Protein AF-A0A3N1H453-F1 (afdb_monomer_lite)

Structure (mmCIF, N/CA/C/O backbone):
data_AF-A0A3N1H453-F1
#
_entry.id   AF-A0A3N1H453-F1
#
loop_
_atom_site.group_PDB
_atom_site.id
_atom_site.type_symbol
_atom_site.label_atom_id
_atom_site.label_alt_id
_atom_site.label_comp_id
_atom_site.label_asym_id
_atom_site.label_entity_id
_atom_site.label_seq_id
_atom_site.pdbx_PDB_ins_code
_atom_site.Cartn_x
_atom_site.Cartn_y
_atom_site.Cartn_z
_atom_site.occupancy
_atom_site.B_iso_or_equiv
_at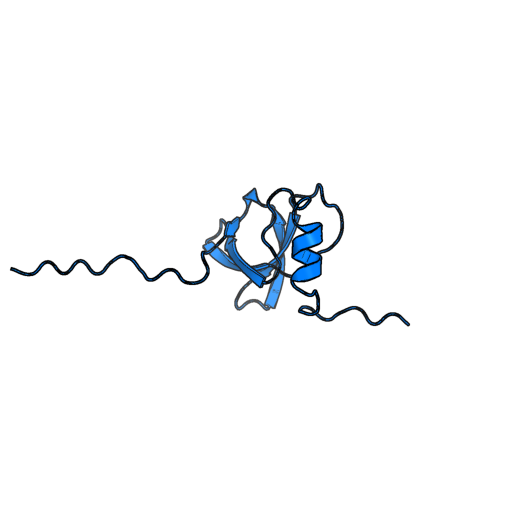om_site.auth_seq_id
_atom_site.auth_comp_id
_atom_site.auth_asym_id
_atom_site.auth_atom_id
_atom_site.pdbx_PDB_model_num
ATOM 1 N N . MET A 1 1 ? 21.357 18.336 -12.314 1.00 33.69 1 MET A N 1
ATOM 2 C CA . MET A 1 1 ? 20.423 18.255 -11.170 1.00 33.69 1 MET A CA 1
ATOM 3 C C . MET A 1 1 ? 19.278 17.347 -11.585 1.00 33.69 1 MET A C 1
ATOM 5 O O . MET A 1 1 ? 18.542 17.718 -12.487 1.00 33.69 1 MET A O 1
ATOM 9 N N . SER A 1 2 ? 19.202 16.128 -11.043 1.00 39.72 2 SER A N 1
ATOM 10 C CA . SER A 1 2 ? 18.155 15.167 -11.417 1.00 39.72 2 SER A CA 1
ATOM 11 C C . SER A 1 2 ? 16.896 15.491 -10.617 1.00 39.72 2 SER A C 1
ATOM 13 O O . SER A 1 2 ? 16.895 15.356 -9.392 1.00 39.72 2 SER A O 1
ATOM 15 N N . ALA A 1 3 ? 15.869 16.016 -11.286 1.00 42.06 3 ALA A N 1
ATOM 16 C CA . ALA A 1 3 ? 14.586 16.301 -10.661 1.00 42.06 3 ALA A CA 1
ATOM 17 C C . ALA A 1 3 ? 13.987 14.979 -10.166 1.00 42.06 3 ALA A C 1
ATOM 19 O O . ALA A 1 3 ? 13.788 14.052 -10.950 1.00 42.06 3 ALA A O 1
ATOM 20 N N . ARG A 1 4 ? 13.745 14.873 -8.856 1.00 40.12 4 ARG A N 1
ATOM 21 C CA . ARG A 1 4 ? 13.049 13.714 -8.294 1.00 40.12 4 ARG A CA 1
ATOM 22 C C . ARG A 1 4 ? 11.641 13.680 -8.901 1.00 40.12 4 ARG A C 1
ATOM 24 O O . ARG A 1 4 ? 10.964 14.710 -8.842 1.00 40.12 4 ARG A O 1
ATOM 31 N N . PRO A 1 5 ? 11.200 12.557 -9.488 1.00 45.34 5 PRO A N 1
ATOM 32 C CA . PRO A 1 5 ? 9.849 12.457 -10.010 1.00 45.34 5 PRO A CA 1
ATOM 33 C C . PRO A 1 5 ? 8.856 12.682 -8.862 1.00 45.34 5 PRO A C 1
ATOM 35 O O . PRO A 1 5 ? 9.022 12.137 -7.770 1.00 45.34 5 PRO A O 1
ATOM 38 N N . GLY A 1 6 ? 7.850 13.531 -9.089 1.00 41.94 6 GLY A N 1
ATOM 39 C CA . GLY A 1 6 ? 6.782 13.754 -8.117 1.00 41.94 6 GLY A CA 1
ATOM 40 C C . GLY A 1 6 ? 6.021 12.456 -7.811 1.00 41.94 6 GLY A C 1
ATOM 41 O O . GLY A 1 6 ? 6.079 11.503 -8.598 1.00 41.94 6 GLY A O 1
ATOM 42 N N . PRO A 1 7 ? 5.291 12.393 -6.685 1.00 43.97 7 PRO A N 1
ATOM 43 C CA . PRO A 1 7 ? 4.471 11.238 -6.343 1.00 43.97 7 PRO A CA 1
ATOM 44 C C . PRO A 1 7 ? 3.368 11.068 -7.401 1.00 43.97 7 PRO A C 1
ATOM 46 O O . PRO A 1 7 ? 2.356 11.757 -7.371 1.00 43.97 7 PRO A O 1
ATOM 49 N N . GLY A 1 8 ? 3.611 10.204 -8.389 1.00 49.91 8 GLY A N 1
ATOM 50 C CA . GLY A 1 8 ? 2.757 10.031 -9.573 1.00 49.91 8 GLY A CA 1
ATOM 51 C C . GLY A 1 8 ? 3.513 9.871 -10.897 1.00 49.91 8 GLY A C 1
ATOM 52 O O . GLY A 1 8 ? 2.899 9.546 -11.906 1.00 49.91 8 GLY A O 1
ATOM 53 N N . VAL A 1 9 ? 4.837 10.055 -10.914 1.00 50.22 9 VAL A N 1
ATOM 54 C CA . VAL A 1 9 ? 5.647 10.051 -12.148 1.00 50.22 9 VAL A CA 1
ATOM 55 C C . VAL A 1 9 ? 6.465 8.761 -12.287 1.00 50.22 9 VAL A C 1
ATOM 57 O O . VAL A 1 9 ? 7.609 8.773 -12.725 1.00 50.22 9 VAL A O 1
ATOM 60 N N . TYR A 1 10 ? 5.882 7.620 -11.918 1.00 59.28 10 TYR A N 1
ATOM 61 C CA . TYR A 1 10 ? 6.410 6.334 -12.367 1.00 59.28 10 TYR A CA 1
ATOM 62 C C . TYR A 1 10 ? 5.472 5.780 -13.427 1.00 59.28 10 TYR A C 1
ATOM 64 O O . TYR A 1 10 ? 4.327 5.456 -13.104 1.00 59.28 10 TYR A O 1
ATOM 72 N N . PRO A 1 11 ? 5.909 5.696 -14.696 1.00 64.12 11 PRO A N 1
ATOM 73 C CA . PRO A 1 11 ? 5.068 5.144 -15.739 1.00 64.12 11 PRO A CA 1
ATOM 74 C C . PRO A 1 11 ? 4.725 3.699 -15.377 1.00 64.12 11 PRO A C 1
ATOM 76 O O . PRO A 1 11 ? 5.583 2.939 -14.929 1.00 64.12 11 PRO A O 1
ATOM 79 N N . SER A 1 12 ? 3.475 3.302 -15.613 1.00 65.31 12 SER A N 1
ATOM 80 C CA . SER A 1 12 ? 2.992 1.931 -15.397 1.00 65.31 12 SER A CA 1
ATOM 81 C C . SER A 1 12 ? 3.906 0.869 -16.022 1.00 65.31 12 SER A C 1
ATOM 83 O O . SER A 1 12 ? 4.020 -0.228 -15.485 1.00 65.31 12 SER A O 1
ATOM 85 N N . ARG A 1 13 ? 4.608 1.213 -17.112 1.00 69.69 13 ARG A N 1
ATOM 86 C CA . ARG A 1 13 ? 5.639 0.381 -17.754 1.00 69.69 13 ARG A CA 1
ATOM 87 C C . ARG A 1 13 ? 6.794 0.012 -16.827 1.00 69.69 13 ARG A C 1
ATOM 89 O O . ARG A 1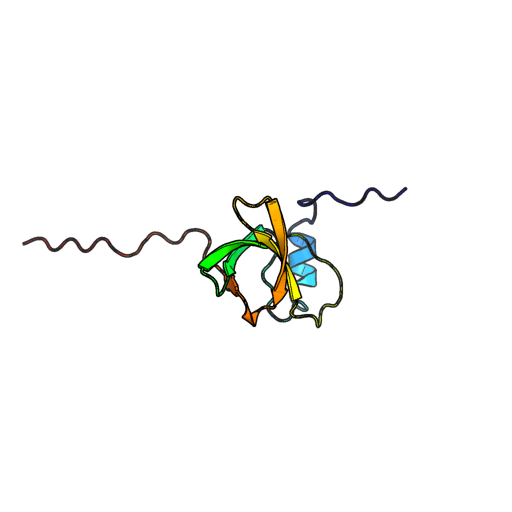 13 ? 7.131 -1.161 -16.756 1.00 69.69 13 ARG A O 1
ATOM 96 N N . TRP A 1 14 ? 7.335 0.972 -16.079 1.00 70.56 14 TRP A N 1
ATOM 97 C CA . TRP A 1 14 ? 8.423 0.705 -15.139 1.00 70.56 14 TRP A CA 1
ATOM 98 C C . TRP A 1 14 ? 7.964 -0.276 -14.058 1.00 70.56 14 TRP A C 1
ATOM 100 O O . TRP A 1 14 ? 8.602 -1.295 -13.819 1.00 70.56 14 TRP A O 1
ATOM 110 N N . TRP A 1 15 ? 6.783 -0.044 -13.478 1.00 71.06 15 TRP A N 1
ATOM 111 C CA . TRP A 1 15 ? 6.219 -0.984 -12.514 1.00 71.06 15 TRP A CA 1
ATOM 112 C C . TRP A 1 15 ? 5.962 -2.355 -13.132 1.00 71.06 15 TRP A C 1
ATOM 114 O O . TRP A 1 15 ? 6.345 -3.341 -12.531 1.00 71.06 15 TRP A O 1
ATOM 124 N N . ASN A 1 16 ? 5.421 -2.455 -14.347 1.00 70.88 16 ASN A N 1
ATOM 125 C CA . ASN A 1 16 ? 5.223 -3.747 -15.017 1.00 70.88 16 ASN A CA 1
ATOM 126 C C . ASN A 1 16 ? 6.528 -4.540 -15.218 1.00 70.88 16 ASN A C 1
ATOM 128 O O . ASN A 1 16 ? 6.510 -5.767 -15.137 1.00 70.88 16 ASN A O 1
ATOM 132 N N . GLU A 1 17 ? 7.645 -3.856 -15.468 1.00 70.44 17 GLU A N 1
ATOM 133 C CA . GLU A 1 17 ? 8.966 -4.472 -15.636 1.00 70.44 17 GLU A CA 1
ATOM 134 C C . GLU A 1 17 ? 9.595 -4.885 -14.292 1.00 70.44 17 GLU A C 1
ATOM 136 O O . GLU A 1 17 ? 10.329 -5.873 -14.229 1.00 70.44 17 GLU A O 1
ATOM 141 N N . HIS A 1 18 ? 9.258 -4.183 -13.204 1.00 67.25 18 HIS A N 1
ATOM 142 C CA . HIS A 1 18 ? 9.883 -4.340 -11.887 1.00 67.25 18 HIS A CA 1
ATOM 143 C C . HIS A 1 18 ? 8.981 -4.972 -10.797 1.00 67.25 18 HIS A C 1
ATOM 145 O O . HIS A 1 18 ? 9.466 -5.293 -9.712 1.00 67.25 18 HIS A O 1
ATOM 151 N N . ASP A 1 19 ? 7.701 -5.243 -11.082 1.00 65.50 19 ASP A N 1
ATOM 152 C CA . ASP A 1 19 ? 6.704 -5.791 -10.135 1.00 65.50 19 ASP A CA 1
ATOM 153 C C . ASP A 1 19 ? 7.036 -7.210 -9.649 1.00 65.50 19 ASP A C 1
ATOM 155 O O . ASP A 1 19 ? 6.660 -7.625 -8.558 1.00 65.50 19 ASP A O 1
ATOM 159 N N . ARG A 1 20 ? 7.792 -7.978 -10.443 1.00 57.59 20 ARG A N 1
ATOM 160 C CA . ARG A 1 20 ? 8.116 -9.384 -10.132 1.00 57.59 20 ARG A CA 1
ATOM 161 C C . ARG A 1 20 ? 8.980 -9.554 -8.878 1.00 57.59 20 ARG A C 1
ATOM 163 O O . ARG A 1 20 ? 9.105 -10.664 -8.373 1.00 57.59 20 ARG A O 1
ATOM 170 N N . GLY A 1 21 ? 9.577 -8.472 -8.383 1.00 59.25 21 GLY A N 1
ATOM 171 C CA . GLY A 1 21 ? 10.400 -8.450 -7.182 1.00 59.25 21 GLY A CA 1
ATOM 172 C C . GLY A 1 21 ? 9.800 -7.583 -6.089 1.00 59.25 21 GLY A C 1
ATOM 173 O O . GLY A 1 21 ? 10.525 -6.796 -5.509 1.00 59.25 21 GLY A O 1
ATOM 174 N N . THR A 1 22 ? 8.496 -7.623 -5.831 1.00 65.31 22 THR A N 1
ATOM 175 C CA . THR A 1 22 ? 7.903 -6.801 -4.763 1.00 65.31 22 THR A CA 1
ATOM 176 C C . THR A 1 22 ? 7.517 -7.597 -3.524 1.00 65.31 22 THR A C 1
ATOM 178 O O . THR A 1 22 ? 7.043 -6.981 -2.582 1.00 65.31 22 THR A O 1
ATOM 181 N N . ASN A 1 23 ? 7.730 -8.920 -3.474 1.00 76.00 23 ASN A N 1
ATOM 182 C CA . ASN A 1 23 ? 7.255 -9.797 -2.388 1.00 76.00 23 ASN A CA 1
ATOM 183 C C . ASN A 1 23 ? 5.754 -9.620 -2.078 1.00 76.00 23 ASN A C 1
ATOM 185 O O . ASN A 1 23 ? 5.331 -9.690 -0.925 1.00 76.00 23 ASN A O 1
ATOM 189 N N . GLY A 1 24 ? 4.952 -9.369 -3.117 1.00 79.62 24 GLY A N 1
ATOM 190 C CA . GLY A 1 24 ? 3.511 -9.157 -2.989 1.00 79.62 24 GLY A CA 1
ATOM 191 C C . GLY A 1 24 ? 3.133 -7.794 -2.410 1.00 79.62 24 GLY A C 1
ATOM 192 O O . GLY A 1 24 ? 2.024 -7.644 -1.904 1.00 79.62 24 GLY A O 1
ATOM 193 N N . ARG A 1 25 ? 4.037 -6.802 -2.434 1.00 86.56 25 ARG A N 1
ATOM 194 C CA . ARG A 1 25 ? 3.666 -5.423 -2.095 1.00 86.56 25 ARG A CA 1
ATOM 195 C C . ARG A 1 25 ? 2.683 -4.883 -3.141 1.00 86.56 25 ARG A C 1
ATOM 197 O O . ARG A 1 25 ? 2.960 -5.020 -4.334 1.00 86.56 25 ARG A O 1
ATOM 204 N N . PRO A 1 26 ? 1.595 -4.214 -2.724 1.00 87.88 26 PRO A N 1
ATOM 205 C CA . PRO A 1 26 ? 0.671 -3.601 -3.663 1.00 87.88 26 PRO A CA 1
ATOM 206 C C . PRO A 1 26 ? 1.361 -2.499 -4.465 1.00 87.88 26 PRO A C 1
ATOM 208 O O . PRO A 1 26 ? 2.254 -1.806 -3.964 1.00 87.88 26 PRO A O 1
ATOM 211 N N . ARG A 1 27 ? 0.933 -2.299 -5.710 1.00 86.50 27 ARG A N 1
ATOM 212 C CA . ARG A 1 27 ? 1.478 -1.246 -6.576 1.00 86.50 27 ARG A CA 1
ATOM 213 C C . ARG A 1 27 ? 1.159 0.153 -6.028 1.00 86.50 27 ARG A C 1
ATOM 215 O O . ARG A 1 27 ? 0.132 0.340 -5.370 1.00 86.50 27 ARG A O 1
ATOM 222 N N . PRO A 1 28 ? 1.984 1.174 -6.318 1.00 88.38 28 PRO A N 1
ATOM 223 C CA . PRO A 1 28 ? 1.611 2.550 -6.013 1.00 88.38 28 PRO A CA 1
ATOM 224 C C . PRO A 1 28 ? 0.265 2.925 -6.634 1.00 88.38 28 PRO A C 1
ATOM 226 O O . PRO A 1 28 ? -0.035 2.555 -7.768 1.00 88.38 28 PRO A O 1
ATOM 229 N N . GLY A 1 29 ? -0.542 3.667 -5.883 1.00 88.25 29 GLY A N 1
ATOM 230 C CA . GLY A 1 29 ? -1.921 3.992 -6.243 1.00 88.25 29 GLY A CA 1
ATOM 231 C C . GLY A 1 29 ? -2.948 2.947 -5.800 1.00 88.25 29 GLY A C 1
ATOM 232 O O . GLY A 1 29 ? -4.132 3.277 -5.735 1.00 88.25 29 GLY A O 1
ATOM 233 N N . THR A 1 30 ? -2.532 1.732 -5.423 1.00 90.31 30 THR A N 1
ATOM 234 C CA . THR A 1 30 ? -3.456 0.724 -4.891 1.00 90.31 30 THR A CA 1
ATOM 235 C C . THR A 1 30 ? -4.098 1.208 -3.593 1.00 90.31 30 THR A C 1
ATOM 237 O O . THR A 1 30 ? -3.446 1.771 -2.707 1.00 90.31 30 THR A O 1
ATOM 240 N N . ARG A 1 31 ? -5.408 0.981 -3.482 1.00 94.69 31 ARG A N 1
ATOM 241 C CA . ARG A 1 31 ? -6.195 1.239 -2.277 1.00 94.69 31 ARG A CA 1
ATOM 242 C C . ARG A 1 31 ? -6.083 0.057 -1.331 1.00 94.69 31 ARG A C 1
ATOM 244 O O . ARG A 1 31 ? -6.236 -1.083 -1.751 1.00 94.69 31 ARG A O 1
ATOM 251 N N . VAL A 1 32 ? -5.846 0.334 -0.056 1.00 95.06 32 VAL A N 1
ATOM 252 C CA . VAL A 1 32 ? -5.665 -0.704 0.963 1.00 95.06 32 VAL A CA 1
ATOM 253 C C . VAL A 1 32 ? -6.503 -0.434 2.207 1.00 95.06 32 VAL A C 1
ATOM 255 O O . VAL A 1 32 ? -6.784 0.719 2.550 1.00 95.06 32 VAL A O 1
ATOM 258 N N . LEU A 1 33 ? -6.888 -1.513 2.883 1.00 96.25 33 LEU A N 1
ATOM 259 C CA . LEU A 1 33 ? -7.457 -1.518 4.227 1.00 96.25 33 LEU A CA 1
ATOM 260 C C . LEU A 1 33 ? -6.398 -2.027 5.207 1.00 96.25 33 LEU A C 1
ATOM 262 O O . LEU A 1 33 ? -5.845 -3.103 5.002 1.00 96.25 33 LEU A O 1
ATOM 266 N N . MET A 1 34 ? -6.112 -1.253 6.247 1.00 95.50 34 MET A N 1
ATOM 267 C CA . MET A 1 34 ? -5.198 -1.604 7.335 1.00 95.50 34 MET A CA 1
ATOM 268 C C . MET A 1 34 ? -5.924 -2.460 8.380 1.00 95.50 34 MET A C 1
ATOM 270 O O . MET A 1 34 ? -7.144 -2.365 8.524 1.00 95.50 34 MET A O 1
ATOM 274 N N . ARG A 1 35 ? -5.183 -3.249 9.168 1.00 94.56 35 ARG A N 1
ATOM 275 C CA . ARG A 1 35 ? -5.747 -4.085 10.253 1.00 94.56 35 ARG A CA 1
ATOM 276 C C . ARG A 1 35 ? -6.577 -3.321 11.288 1.00 94.56 35 ARG A C 1
ATOM 278 O O . ARG A 1 35 ? -7.496 -3.887 11.865 1.00 94.56 35 ARG A O 1
ATOM 285 N N . ASP A 1 36 ? -6.262 -2.052 11.521 1.00 92.81 36 ASP A N 1
ATOM 286 C CA . ASP A 1 36 ? -6.998 -1.182 12.446 1.00 92.81 36 ASP A CA 1
ATOM 287 C C . ASP A 1 36 ? -8.264 -0.552 11.828 1.00 92.81 36 ASP A C 1
ATOM 289 O O . ASP A 1 36 ? -8.901 0.304 12.440 1.00 92.81 36 ASP A O 1
ATOM 293 N N . GLY A 1 37 ? -8.631 -0.956 10.608 1.00 94.06 37 GLY A N 1
ATOM 294 C CA . GLY A 1 37 ? -9.809 -0.473 9.892 1.00 94.06 37 GLY A CA 1
ATOM 295 C C . GLY A 1 37 ? -9.592 0.828 9.118 1.00 94.06 37 GLY A C 1
ATOM 296 O O . GLY A 1 37 ? -10.497 1.271 8.402 1.00 94.06 37 GLY A O 1
ATOM 297 N N . ARG A 1 38 ? -8.408 1.451 9.202 1.00 95.81 38 ARG A N 1
ATOM 298 C CA . ARG A 1 38 ? -8.099 2.650 8.414 1.00 95.81 38 ARG A CA 1
ATOM 299 C C . ARG A 1 38 ? -7.862 2.300 6.950 1.00 95.81 38 ARG A C 1
ATOM 301 O O . ARG A 1 38 ? -7.390 1.222 6.602 1.00 95.81 38 ARG A O 1
ATOM 308 N N . ARG A 1 39 ? -8.178 3.248 6.071 1.00 96.69 39 ARG A N 1
ATOM 309 C CA . ARG A 1 39 ? -7.947 3.134 4.627 1.00 96.69 39 ARG A CA 1
ATOM 310 C C . ARG A 1 39 ? -6.799 4.037 4.204 1.00 96.69 39 ARG A C 1
ATOM 312 O O . ARG A 1 39 ? -6.546 5.067 4.832 1.00 96.69 39 ARG A O 1
ATOM 319 N N . GLY A 1 40 ? -6.129 3.654 3.127 1.00 95.88 40 GLY A N 1
ATOM 320 C CA . GLY A 1 40 ? -5.067 4.466 2.559 1.00 95.88 40 GLY A CA 1
ATOM 321 C C . GLY A 1 40 ? -4.745 4.129 1.113 1.00 95.88 40 GLY A C 1
ATOM 322 O O . GLY A 1 40 ? -5.303 3.199 0.523 1.00 95.88 40 GLY A O 1
ATOM 323 N N . THR A 1 41 ? -3.830 4.913 0.555 1.00 95.75 41 THR A N 1
ATOM 324 C CA . THR A 1 41 ? -3.279 4.722 -0.788 1.00 95.75 41 THR A CA 1
ATOM 325 C C . THR A 1 41 ? -1.801 4.398 -0.680 1.00 95.75 41 THR A C 1
ATOM 327 O O . THR A 1 41 ? -1.055 5.108 -0.003 1.00 95.75 41 THR A O 1
ATOM 330 N N . VAL A 1 42 ? -1.364 3.348 -1.369 1.00 91.94 42 VAL A N 1
ATOM 331 C CA . VAL A 1 42 ? 0.056 3.013 -1.454 1.00 91.94 42 VAL A CA 1
ATOM 332 C C . VAL A 1 42 ? 0.798 4.115 -2.204 1.00 91.94 42 VAL A C 1
ATOM 334 O O . VAL A 1 42 ? 0.447 4.464 -3.333 1.00 91.94 42 VAL A O 1
ATOM 337 N N . LEU A 1 43 ? 1.809 4.691 -1.559 1.00 90.62 43 LEU A N 1
ATOM 338 C CA . LEU A 1 43 ? 2.653 5.719 -2.156 1.00 90.62 43 LEU A CA 1
ATOM 339 C C . LEU A 1 43 ? 3.742 5.077 -3.022 1.00 90.62 43 LEU A C 1
ATOM 341 O O . LEU A 1 43 ? 4.050 3.900 -2.845 1.00 90.62 43 LEU A O 1
ATOM 345 N N . PRO A 1 44 ? 4.358 5.829 -3.948 1.00 87.31 44 PRO A N 1
ATOM 346 C CA . PRO A 1 44 ? 5.535 5.350 -4.655 1.00 87.31 44 PRO A CA 1
ATOM 347 C C . PRO A 1 44 ? 6.642 4.919 -3.694 1.00 87.31 44 PRO A C 1
ATOM 349 O O . PRO A 1 44 ? 6.937 5.603 -2.714 1.00 87.31 44 PRO A O 1
ATOM 352 N N . TYR A 1 45 ? 7.267 3.790 -4.002 1.00 84.94 45 TYR A N 1
ATOM 353 C CA . TYR A 1 45 ? 8.425 3.270 -3.291 1.00 84.94 45 TYR A CA 1
ATOM 354 C C . TYR A 1 45 ? 9.417 2.691 -4.291 1.00 84.94 45 TYR A C 1
ATOM 356 O O . TYR A 1 45 ? 9.035 2.237 -5.360 1.00 84.94 45 TYR A O 1
ATOM 364 N N . GLU A 1 46 ? 10.696 2.690 -3.943 1.00 76.62 46 GLU A N 1
ATOM 365 C CA . GLU A 1 46 ? 11.746 2.071 -4.747 1.00 76.62 46 GLU A CA 1
ATOM 366 C C . GLU A 1 46 ? 12.733 1.348 -3.839 1.00 76.62 46 GLU A C 1
ATOM 368 O O . GLU A 1 46 ? 12.867 1.657 -2.652 1.00 76.62 46 GLU A O 1
ATOM 373 N N . GLY A 1 47 ? 13.457 0.395 -4.419 1.00 71.19 47 GLY A N 1
ATOM 374 C CA . GLY A 1 47 ? 14.509 -0.324 -3.720 1.00 71.19 47 GLY A CA 1
ATOM 375 C C . GLY A 1 47 ? 14.005 -1.483 -2.860 1.00 71.19 47 GLY A C 1
ATOM 376 O O . GLY A 1 47 ? 12.806 -1.748 -2.736 1.00 71.19 47 GLY A O 1
ATOM 377 N N . CYS A 1 48 ? 14.986 -2.223 -2.332 1.00 69.94 48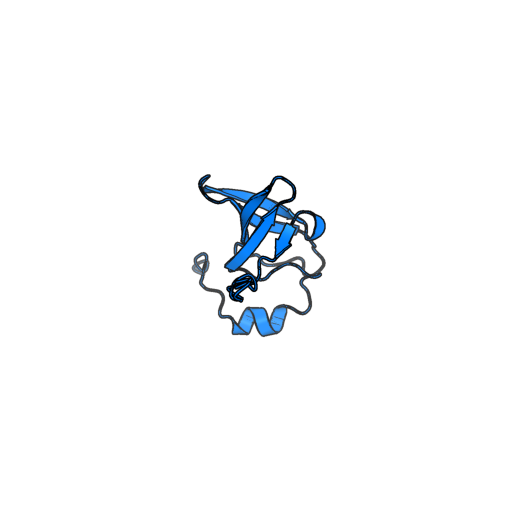 CYS A N 1
ATOM 378 C CA . CYS A 1 48 ? 14.842 -3.491 -1.616 1.00 69.94 48 CYS A CA 1
ATOM 379 C C . CYS A 1 48 ? 13.674 -4.337 -2.143 1.00 69.94 48 CYS A C 1
ATOM 381 O O . CYS A 1 48 ? 12.626 -4.468 -1.518 1.00 69.94 48 CYS A O 1
ATOM 383 N N . TRP A 1 49 ? 13.867 -4.917 -3.323 1.00 72.44 49 TRP A N 1
ATOM 384 C CA . TRP A 1 49 ? 12.900 -5.792 -3.990 1.00 72.44 49 TRP A CA 1
ATOM 385 C C . TRP A 1 49 ? 12.496 -7.005 -3.120 1.00 72.44 49 TRP A C 1
ATOM 387 O O . TRP A 1 49 ? 11.386 -7.518 -3.174 1.00 72.44 49 TRP A O 1
ATOM 397 N N . LYS A 1 50 ? 13.359 -7.403 -2.183 1.00 75.81 50 LYS A N 1
ATOM 398 C CA . LYS A 1 50 ? 13.046 -8.437 -1.188 1.00 75.81 50 LYS A CA 1
ATOM 399 C C . LYS A 1 50 ? 12.340 -7.909 0.075 1.00 75.81 50 LYS A C 1
ATOM 401 O O . LYS A 1 50 ? 12.128 -8.671 1.012 1.00 75.81 50 LYS A O 1
ATOM 406 N N . SER A 1 51 ? 11.987 -6.628 0.141 1.00 83.75 51 SER A N 1
ATOM 407 C CA . SER A 1 51 ? 11.229 -6.057 1.259 1.00 83.75 51 SER A CA 1
ATOM 408 C C . SER A 1 51 ? 9.743 -6.375 1.127 1.00 83.75 51 SER A C 1
ATOM 410 O O . SER A 1 51 ? 9.201 -6.365 0.025 1.00 83.75 51 SER A O 1
ATOM 412 N N . CYS A 1 52 ? 9.075 -6.591 2.257 1.00 87.88 52 CYS A N 1
ATOM 413 C CA . CYS A 1 52 ? 7.617 -6.626 2.355 1.00 87.88 52 CYS A CA 1
ATOM 414 C C . CYS A 1 52 ? 7.024 -5.295 2.847 1.00 87.88 52 CYS A C 1
ATOM 416 O O . CYS A 1 52 ? 5.808 -5.192 2.965 1.00 87.88 52 CYS A O 1
ATOM 418 N N . THR A 1 53 ? 7.853 -4.281 3.122 1.00 91.19 53 THR A N 1
ATOM 419 C CA . THR A 1 53 ? 7.426 -2.994 3.693 1.00 91.19 53 THR A CA 1
ATOM 420 C C . THR A 1 53 ? 7.328 -1.899 2.629 1.00 91.19 53 THR A C 1
ATOM 422 O O . THR A 1 53 ? 8.182 -1.805 1.739 1.00 91.19 53 THR A O 1
ATOM 425 N N . PHE A 1 54 ? 6.296 -1.060 2.722 1.00 91.69 54 PHE A N 1
ATOM 426 C CA . PHE A 1 54 ? 5.999 0.037 1.797 1.00 91.69 54 PHE A CA 1
ATOM 427 C C . PHE A 1 54 ? 5.258 1.192 2.496 1.00 91.69 54 PHE A C 1
ATOM 429 O O . PHE A 1 54 ? 4.598 0.981 3.515 1.00 91.69 54 PHE A O 1
ATOM 436 N N . PRO A 1 55 ? 5.367 2.424 1.967 1.00 94.44 55 PRO A N 1
ATOM 437 C CA . PRO A 1 55 ? 4.658 3.587 2.479 1.00 94.44 55 PRO A CA 1
ATOM 438 C C . PRO A 1 55 ? 3.189 3.612 2.031 1.00 94.44 55 PRO A C 1
ATOM 440 O O . PRO A 1 55 ? 2.869 3.419 0.857 1.00 94.44 55 PRO A O 1
ATOM 443 N N . VAL A 1 56 ? 2.294 3.941 2.960 1.00 95.44 56 VAL A N 1
ATOM 444 C CA . VAL A 1 56 ? 0.860 4.143 2.718 1.00 95.44 56 VAL A CA 1
ATOM 445 C C . VAL A 1 56 ? 0.442 5.506 3.256 1.00 95.44 56 VAL A C 1
ATOM 447 O O . VAL A 1 56 ? 0.655 5.798 4.431 1.00 95.44 56 VAL A O 1
ATOM 450 N N . LEU A 1 57 ? -0.170 6.336 2.409 1.00 97.25 57 LEU A N 1
ATOM 451 C CA . LEU A 1 57 ? -0.824 7.577 2.821 1.00 97.25 57 LEU A CA 1
ATOM 452 C C . LEU A 1 57 ? -2.178 7.239 3.442 1.00 97.25 57 LEU A C 1
ATOM 454 O O . LEU A 1 57 ? -3.045 6.685 2.765 1.00 97.25 57 LEU A O 1
ATOM 458 N N . VAL A 1 58 ? -2.353 7.566 4.718 1.00 96.69 58 VAL A N 1
ATOM 459 C CA . VAL A 1 58 ? -3.594 7.318 5.454 1.00 96.69 58 VAL A CA 1
ATOM 460 C C . VAL A 1 58 ? -4.622 8.395 5.103 1.00 96.69 58 VAL A C 1
ATOM 462 O O . VAL A 1 58 ? -4.331 9.595 5.123 1.00 96.69 58 VAL A O 1
ATOM 465 N N . ASP A 1 59 ? -5.842 7.968 4.785 1.00 94.69 59 ASP A N 1
ATOM 466 C CA . ASP A 1 59 ? -6.921 8.884 4.425 1.00 94.69 59 ASP A CA 1
ATOM 467 C C . ASP A 1 59 ? -7.237 9.856 5.564 1.00 94.69 59 ASP A C 1
ATOM 469 O O . ASP A 1 59 ? -7.278 9.472 6.732 1.00 94.69 59 ASP A O 1
ATOM 473 N N . ARG A 1 60 ? -7.558 11.106 5.207 1.00 93.94 60 ARG A N 1
ATOM 474 C CA . ARG A 1 60 ? -8.027 12.1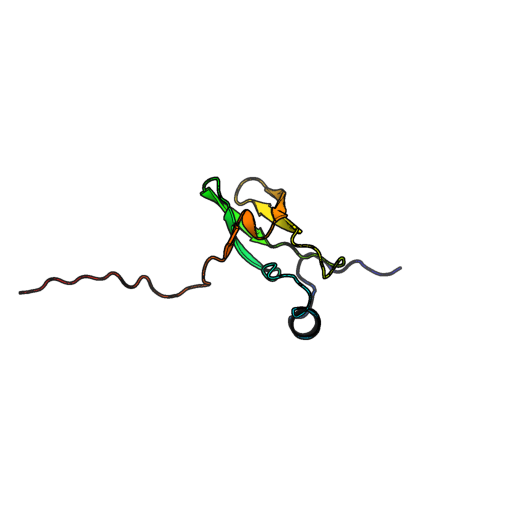66 6.124 1.00 93.94 60 ARG A CA 1
ATOM 475 C C . ARG A 1 60 ? -7.039 12.596 7.215 1.00 93.94 60 ARG A C 1
ATOM 477 O O . ARG A 1 60 ? -7.361 13.506 7.969 1.00 93.94 60 ARG A O 1
ATOM 484 N N . THR A 1 61 ? -5.846 12.009 7.280 1.00 93.56 61 THR A N 1
ATOM 485 C CA . THR A 1 61 ? -4.801 12.422 8.232 1.00 93.56 61 THR A CA 1
ATOM 486 C C . THR A 1 61 ? -3.657 13.174 7.560 1.00 93.56 61 THR A C 1
ATOM 488 O O . THR A 1 61 ? -2.946 13.919 8.226 1.00 93.56 61 THR A O 1
ATOM 491 N N . GLY A 1 62 ? -3.438 12.958 6.255 1.00 88.69 62 GLY A N 1
ATOM 492 C CA . GLY A 1 62 ? -2.258 13.469 5.548 1.00 88.69 62 GLY A CA 1
ATOM 493 C C . GLY A 1 62 ? -0.942 12.812 5.991 1.00 88.69 62 GLY 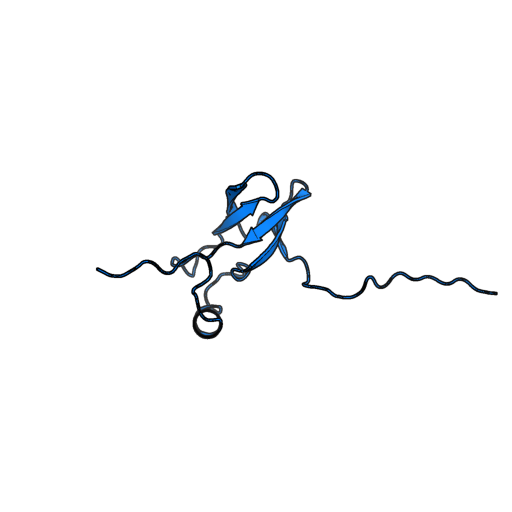A C 1
ATOM 494 O O . GLY A 1 62 ? 0.127 13.223 5.547 1.00 88.69 62 GLY A O 1
ATOM 495 N N . GLN A 1 63 ? -1.001 11.796 6.856 1.00 95.00 63 GLN A N 1
ATOM 496 C CA . GLN A 1 63 ? 0.165 11.094 7.383 1.00 95.00 63 GLN A CA 1
ATOM 497 C C . GLN A 1 63 ? 0.490 9.869 6.531 1.00 95.00 63 GLN A C 1
ATOM 499 O O . GLN A 1 63 ? -0.410 9.172 6.060 1.00 95.00 63 GLN A O 1
ATOM 504 N N . SER A 1 64 ? 1.780 9.569 6.386 1.00 95.56 64 SER A N 1
ATOM 505 C CA . SER A 1 64 ? 2.244 8.320 5.779 1.00 95.56 64 SER A CA 1
ATOM 506 C C . SER A 1 64 ? 2.763 7.357 6.845 1.00 95.56 64 SER A C 1
ATOM 508 O O . SER A 1 64 ? 3.416 7.775 7.800 1.00 95.56 64 SER A O 1
ATOM 510 N N . LEU A 1 65 ? 2.454 6.071 6.686 1.00 95.88 65 LEU A N 1
ATOM 511 C CA . LEU A 1 65 ? 2.930 4.989 7.546 1.00 95.88 65 LEU A CA 1
ATOM 512 C C . LEU A 1 65 ? 3.694 3.960 6.720 1.00 95.88 65 LEU A C 1
ATOM 514 O O . LEU A 1 65 ? 3.315 3.669 5.587 1.00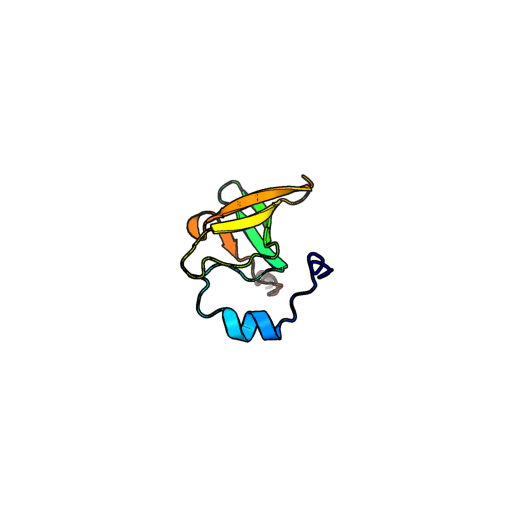 95.88 65 LEU A O 1
ATOM 518 N N . MET A 1 66 ? 4.743 3.385 7.304 1.00 95.19 66 MET A N 1
ATOM 519 C CA . MET A 1 66 ? 5.424 2.219 6.741 1.00 95.19 66 MET A CA 1
ATOM 520 C C . MET A 1 66 ? 4.705 0.962 7.218 1.00 95.19 66 MET A C 1
ATOM 522 O O . MET A 1 66 ? 4.670 0.698 8.418 1.00 95.19 66 MET A O 1
ATOM 526 N N . LEU A 1 67 ? 4.134 0.205 6.286 1.00 94.38 67 LEU A N 1
ATOM 527 C CA . LEU A 1 67 ? 3.353 -0.999 6.565 1.00 94.38 67 LEU A CA 1
ATOM 528 C C . LEU A 1 67 ? 3.941 -2.193 5.827 1.00 94.38 67 LEU A C 1
ATOM 530 O O . LEU A 1 67 ? 4.533 -2.031 4.759 1.00 94.38 67 LEU A O 1
ATOM 534 N N . SER A 1 68 ? 3.787 -3.386 6.395 1.00 93.56 68 SER A N 1
ATOM 535 C CA . SER A 1 68 ? 4.117 -4.634 5.715 1.00 93.56 68 SER A CA 1
ATOM 536 C C . SER A 1 68 ? 2.931 -5.158 4.905 1.00 93.56 68 SER A C 1
ATOM 538 O O . SER A 1 68 ? 1.778 -4.805 5.158 1.00 93.56 68 SER A O 1
ATOM 540 N N . THR A 1 69 ? 3.189 -6.084 3.981 1.00 91.75 69 THR A N 1
ATOM 541 C CA . THR A 1 69 ? 2.128 -6.817 3.266 1.00 91.75 69 THR A CA 1
ATOM 542 C C . THR A 1 69 ? 1.157 -7.527 4.205 1.00 91.75 69 THR A C 1
ATOM 544 O O . THR A 1 69 ? 0.000 -7.712 3.853 1.00 91.75 69 THR A O 1
ATOM 547 N N . SER A 1 70 ? 1.594 -7.893 5.414 1.00 93.44 70 SER A N 1
ATOM 548 C CA . SER A 1 70 ? 0.739 -8.558 6.397 1.00 93.44 70 SER A CA 1
ATOM 549 C C . SER A 1 70 ? -0.214 -7.601 7.125 1.00 93.44 70 SER A C 1
ATOM 551 O O . SER A 1 70 ? -1.207 -8.054 7.695 1.00 93.44 70 SER A O 1
ATOM 553 N N . ASP A 1 71 ? 0.057 -6.293 7.097 1.00 93.88 71 ASP A N 1
ATOM 554 C CA . ASP A 1 71 ? -0.723 -5.267 7.802 1.00 93.88 71 ASP A CA 1
ATOM 555 C C . ASP A 1 71 ? -1.908 -4.745 6.991 1.00 93.88 71 ASP A C 1
ATOM 557 O O . ASP A 1 71 ? -2.728 -3.986 7.520 1.00 93.88 71 ASP A O 1
ATOM 561 N N . VAL A 1 72 ? -1.995 -5.124 5.713 1.00 94.25 72 VAL A N 1
ATOM 562 C CA . VAL A 1 72 ? -2.979 -4.574 4.789 1.00 94.25 72 VAL A CA 1
ATOM 563 C C . VAL A 1 72 ? -3.677 -5.635 3.950 1.00 94.25 72 VAL A C 1
ATOM 565 O O . VAL A 1 72 ? -3.184 -6.737 3.739 1.00 94.25 72 VAL A O 1
ATOM 568 N N . THR A 1 73 ? -4.834 -5.265 3.419 1.00 94.25 73 THR A N 1
ATOM 569 C CA . THR A 1 73 ? -5.542 -5.993 2.365 1.00 94.25 73 THR A CA 1
ATOM 570 C C . THR A 1 73 ? -5.805 -5.043 1.205 1.00 94.25 73 THR A C 1
ATOM 572 O O . THR A 1 73 ? -6.240 -3.909 1.422 1.00 94.25 73 THR A O 1
ATOM 575 N N . GLU A 1 74 ? -5.532 -5.482 -0.024 1.00 92.44 74 GLU A N 1
ATOM 576 C CA . GLU A 1 74 ? -5.855 -4.707 -1.223 1.00 92.44 74 GLU A CA 1
ATOM 577 C C . GLU A 1 74 ? -7.372 -4.607 -1.398 1.00 92.44 74 GLU A C 1
ATOM 579 O O . GLU A 1 74 ? -8.096 -5.600 -1.355 1.00 92.44 74 GLU A O 1
ATOM 584 N N . LEU A 1 75 ? -7.862 -3.387 -1.596 1.00 89.88 75 LEU A N 1
ATOM 585 C CA . LEU A 1 75 ? -9.253 -3.131 -1.927 1.00 89.88 75 LEU A CA 1
ATOM 586 C C . LEU A 1 75 ? -9.391 -3.194 -3.447 1.00 89.88 75 LEU A C 1
ATOM 588 O O . LEU A 1 75 ? -8.771 -2.402 -4.161 1.00 89.88 75 LEU A O 1
ATOM 592 N N . ALA A 1 76 ? -10.213 -4.123 -3.940 1.00 75.38 76 ALA A N 1
ATOM 593 C CA . ALA A 1 76 ? -10.515 -4.225 -5.362 1.00 75.38 76 ALA A CA 1
ATOM 594 C C . ALA A 1 76 ? -10.969 -2.861 -5.901 1.00 75.38 76 ALA A C 1
ATOM 596 O O . ALA A 1 76 ? -11.836 -2.195 -5.325 1.00 75.38 76 ALA A O 1
ATOM 597 N N . THR A 1 77 ? -10.375 -2.430 -7.012 1.00 59.59 77 THR A N 1
ATOM 598 C CA . THR A 1 77 ? -10.781 -1.188 -7.671 1.00 59.59 77 THR A CA 1
ATOM 599 C C . THR A 1 77 ? -12.092 -1.459 -8.408 1.00 59.59 77 THR A C 1
ATOM 601 O O . THR A 1 77 ? -12.079 -1.925 -9.537 1.00 59.59 77 THR A O 1
ATOM 604 N N . GLY A 1 78 ? -13.225 -1.237 -7.737 1.00 45.91 78 GLY A N 1
ATOM 605 C CA . GLY A 1 78 ? -14.553 -1.203 -8.353 1.00 45.91 78 GLY A CA 1
ATOM 606 C C . GLY A 1 78 ? -14.997 -2.491 -9.057 1.00 45.91 78 GLY A C 1
ATOM 607 O O . GLY A 1 78 ? -15.134 -2.514 -10.275 1.00 45.91 78 GLY A O 1
ATOM 608 N N . GLY A 1 79 ? -15.324 -3.528 -8.285 1.00 34.72 79 GLY A N 1
ATOM 609 C CA . GLY A 1 79 ? -16.345 -4.501 -8.679 1.00 34.72 79 GLY A CA 1
ATOM 610 C C . GLY A 1 79 ? -17.669 -4.090 -8.035 1.00 34.72 79 GLY A C 1
ATOM 611 O O . GLY A 1 79 ? -17.701 -3.855 -6.830 1.00 34.72 79 GLY A O 1
ATOM 612 N N . LYS A 1 80 ? -18.727 -3.939 -8.841 1.00 37.25 80 LYS A N 1
ATOM 613 C CA . LYS A 1 80 ? -20.125 -3.699 -8.427 1.00 37.25 80 LYS A CA 1
ATOM 614 C C . LYS A 1 80 ? -20.459 -4.452 -7.119 1.00 37.25 80 LYS A C 1
ATOM 616 O O . LYS A 1 80 ? -20.104 -5.627 -7.041 1.00 37.25 80 LYS A O 1
ATOM 621 N N . PRO A 1 81 ? -21.152 -3.851 -6.128 1.00 41.25 81 PRO A N 1
ATOM 622 C CA . PRO A 1 81 ? -21.665 -4.628 -5.006 1.00 41.25 81 PRO A CA 1
ATOM 623 C C . PRO A 1 81 ? -22.626 -5.682 -5.565 1.00 41.25 81 PRO A C 1
ATOM 625 O O . PRO A 1 81 ? -23.674 -5.353 -6.123 1.00 41.25 81 PRO A O 1
ATOM 628 N N . ALA A 1 82 ? -22.227 -6.948 -5.492 1.00 50.09 82 ALA A N 1
ATOM 629 C CA . ALA A 1 82 ? -23.091 -8.079 -5.777 1.00 50.09 82 ALA A CA 1
ATOM 630 C C . ALA A 1 82 ? -23.978 -8.318 -4.553 1.00 50.09 82 ALA A C 1
ATOM 632 O O . ALA A 1 82 ? -23.788 -9.291 -3.850 1.00 50.09 82 ALA A O 1
ATOM 633 N N . ASP A 1 83 ? -24.887 -7.384 -4.287 1.00 51.66 83 ASP A N 1
ATOM 634 C CA . ASP A 1 83 ? -26.005 -7.565 -3.363 1.00 51.66 83 ASP A CA 1
ATOM 635 C C . ASP A 1 83 ? -27.109 -6.582 -3.763 1.00 51.66 83 ASP A C 1
ATOM 637 O O . ASP A 1 83 ? -27.256 -5.490 -3.219 1.00 51.66 83 ASP A O 1
ATOM 641 N N . LEU A 1 84 ? -27.872 -6.972 -4.784 1.00 45.28 84 LEU A N 1
ATOM 642 C CA . LEU A 1 84 ? -29.287 -6.636 -4.830 1.00 45.28 84 LEU A CA 1
ATOM 643 C C . LEU A 1 84 ? -30.020 -7.977 -4.814 1.00 45.28 84 LEU A C 1
ATOM 645 O O . LEU A 1 84 ? -30.232 -8.607 -5.848 1.00 45.28 84 LEU A O 1
ATOM 649 N N . VAL A 1 85 ? -30.297 -8.454 -3.603 1.00 55.16 85 VAL A N 1
ATOM 650 C CA . VAL A 1 85 ? -31.364 -9.420 -3.366 1.00 55.16 85 VAL A CA 1
ATOM 651 C C . VAL A 1 85 ? -32.660 -8.661 -3.642 1.00 55.16 85 VAL A C 1
ATOM 653 O O . VAL A 1 85 ? -33.108 -7.889 -2.801 1.00 55.16 85 VAL A O 1
ATOM 656 N N . GLU A 1 86 ? -33.225 -8.823 -4.836 1.00 47.44 86 GLU A N 1
ATOM 657 C CA . GLU A 1 86 ? -34.663 -8.630 -5.016 1.00 47.44 86 GLU A CA 1
ATOM 658 C C . GLU A 1 86 ? -35.317 -9.994 -4.832 1.00 47.44 86 GLU A C 1
ATOM 660 O O . GLU A 1 86 ? -35.403 -10.811 -5.747 1.00 47.44 86 GLU A O 1
ATOM 665 N N . ASP A 1 87 ? -35.709 -10.244 -3.584 1.00 51.59 87 ASP A N 1
ATOM 666 C CA . ASP A 1 87 ? -36.864 -11.074 -3.286 1.00 51.59 87 ASP A CA 1
ATOM 667 C C . ASP A 1 87 ? -38.078 -10.373 -3.908 1.00 51.59 87 ASP A C 1
ATOM 669 O O . ASP A 1 87 ? -38.450 -9.269 -3.505 1.00 51.59 87 ASP A O 1
ATOM 673 N N . ALA A 1 88 ? -38.630 -10.969 -4.959 1.00 52.62 88 ALA A N 1
ATOM 674 C CA . ALA A 1 88 ? -39.885 -10.539 -5.543 1.00 52.62 88 ALA A CA 1
ATOM 675 C C . ALA A 1 88 ? -40.684 -11.771 -5.976 1.00 52.62 88 ALA A C 1
ATOM 677 O O . ALA A 1 88 ? -40.448 -12.306 -7.056 1.00 52.62 88 ALA A O 1
ATOM 678 N N . GLY A 1 89 ? -41.640 -12.146 -5.118 1.00 46.56 89 GLY A N 1
ATOM 679 C CA . GLY A 1 89 ? -42.965 -12.655 -5.504 1.00 46.56 89 GLY A CA 1
ATOM 680 C C . GLY A 1 89 ? -43.070 -14.116 -5.902 1.00 46.56 89 GLY A C 1
ATOM 681 O O . GLY A 1 89 ? -42.760 -14.426 -7.071 1.00 46.56 89 GLY A O 1
#

Secondary structure (DSSP, 8-state):
--PPPPTT-S-HHHHHHHGGGSTTPPPTT-EEEETTS-EEEEPP--S-TT--EEEEEETTT--EEEEEGGGEEEPPS------------

Organism: NCBI:txid103734

Sequence (89 aa):
MSARPGPGVYPSRWWNEHDRGTNGRPRPGTRVLMRDGRRGTVLPYEGCWKSCTFPVLVDRTGQSLMLSTSDVTELATGGKPADLVEDAG

Radius of gyration: 16.38 Å; chains: 1; bounding box: 63×31×30 Å

pLDDT: mean 75.48, std 20.09, range [33.69, 97.25]

Foldseek 3Di:
DDDDDDFPPDPVVNCVVLVVLQCPADDFQWWKAFPVRWIWTFTDDDDDSNAQWGWTQTPPPSDIDIDGPVGIDTDPDDDPPPDDPPPDD